Protein AF-A0A522DCX5-F1 (afdb_monomer_lite)

pLDDT: mean 91.57, std 9.06, range [49.59, 98.25]

Foldseek 3Di:
DPQDQWAPWDDDDPFKIKTAGPVDPDQWIKMWGHQPPDPDIDIGTLVDNDPVSSSVSRVVVNVVSVVCVVVVHDPDDDDPVVVVVVVLVVVCVCCVVPVDPPVVSDDD

Sequence (108 aa):
MEKHFLTDIQKLSLGLIIFRRSDVQHNNWYCRIKVPKTSRYKTISLKTPDEREARKMAERHEVAIDIKIENQVPVFDKPFAEVALEYSALQKRKATIGDITMRRWKVV

Radius of gyration: 20.44 Å; chains: 1; bounding box: 41×37×52 Å

Structure (mmCIF, N/CA/C/O backbone):
data_AF-A0A522DCX5-F1
#
_entry.id   AF-A0A522DCX5-F1
#
loop_
_atom_site.group_PDB
_atom_site.id
_atom_site.type_symbol
_atom_site.label_atom_id
_atom_site.label_alt_id
_atom_site.label_comp_id
_atom_site.label_asym_id
_atom_site.label_entity_id
_atom_site.label_seq_id
_atom_site.pdbx_PDB_ins_code
_atom_site.Cartn_x
_atom_site.Cartn_y
_atom_site.Cartn_z
_atom_site.occupancy
_atom_site.B_iso_or_equiv
_atom_site.auth_seq_id
_atom_site.auth_comp_id
_atom_site.auth_asym_id
_atom_site.auth_atom_id
_atom_site.pdbx_PDB_model_num
ATOM 1 N N . MET A 1 1 ? -3.602 -24.400 17.502 1.00 49.59 1 MET A N 1
ATOM 2 C CA . MET A 1 1 ? -3.951 -22.964 17.529 1.00 49.59 1 MET A CA 1
ATOM 3 C C . MET A 1 1 ? -3.808 -22.426 16.122 1.00 49.59 1 MET A C 1
ATOM 5 O O . MET A 1 1 ? -2.704 -22.438 15.593 1.00 49.59 1 MET A O 1
ATOM 9 N N . GLU A 1 2 ? -4.916 -22.033 15.504 1.00 51.56 2 GLU A N 1
ATOM 10 C CA . GLU A 1 2 ? -4.914 -21.325 14.223 1.00 51.56 2 GLU A CA 1
ATOM 11 C C . GLU A 1 2 ? -4.169 -19.993 14.408 1.00 51.56 2 GLU A C 1
ATOM 13 O O . GLU A 1 2 ? -4.550 -19.171 15.239 1.00 51.56 2 GLU A O 1
ATOM 18 N N . LYS A 1 3 ? -3.048 -19.793 13.705 1.00 60.78 3 LYS A N 1
ATOM 19 C CA . LYS A 1 3 ? -2.344 -18.504 13.718 1.00 60.78 3 LYS A CA 1
ATOM 20 C C . LYS A 1 3 ? -3.049 -17.568 12.743 1.00 60.78 3 LYS A C 1
ATOM 22 O O . LYS A 1 3 ? -2.841 -17.659 11.535 1.00 60.78 3 LYS A O 1
ATOM 27 N N . HIS A 1 4 ? -3.883 -16.675 13.262 1.00 77.62 4 HIS A N 1
ATOM 28 C CA . HIS A 1 4 ? -4.472 -15.611 12.456 1.00 77.62 4 HIS A CA 1
ATOM 29 C C . HIS A 1 4 ? -3.395 -14.599 12.051 1.00 77.62 4 HIS A C 1
ATOM 31 O O . HIS A 1 4 ? -2.765 -13.995 12.910 1.00 77.62 4 HIS A O 1
ATOM 37 N N . PHE A 1 5 ? -3.214 -14.399 10.741 1.00 86.06 5 PHE A N 1
ATOM 38 C CA . PHE A 1 5 ? -2.237 -13.457 10.170 1.00 86.06 5 PHE A CA 1
ATOM 39 C C . PHE A 1 5 ? -2.429 -12.012 10.665 1.00 86.06 5 PHE A C 1
ATOM 41 O O . PHE A 1 5 ? -1.453 -11.291 10.873 1.00 86.06 5 PHE A O 1
ATOM 48 N N . LEU A 1 6 ? -3.687 -11.597 10.851 1.00 92.56 6 LEU A N 1
ATOM 49 C CA . LEU A 1 6 ? -4.069 -10.293 11.391 1.00 92.56 6 LEU A CA 1
ATOM 50 C C . LEU A 1 6 ? -4.476 -10.453 12.857 1.00 92.56 6 LEU A C 1
ATOM 52 O O . LEU A 1 6 ? -5.347 -11.265 13.168 1.00 92.56 6 LEU A O 1
ATOM 56 N N . THR A 1 7 ? -3.904 -9.636 13.730 1.00 94.38 7 THR A N 1
ATOM 57 C CA . THR A 1 7 ? -4.245 -9.542 15.154 1.00 94.38 7 THR A CA 1
ATOM 58 C C . THR A 1 7 ? -4.595 -8.100 15.516 1.00 94.38 7 THR A C 1
ATOM 60 O O . THR A 1 7 ? -4.348 -7.182 14.730 1.00 94.38 7 THR A O 1
ATOM 63 N N . ASP A 1 8 ? -5.202 -7.890 16.687 1.00 94.44 8 ASP A N 1
ATOM 64 C CA . ASP A 1 8 ? -5.537 -6.561 17.226 1.00 94.44 8 ASP A CA 1
ATOM 65 C C . ASP A 1 8 ? -6.285 -5.654 16.228 1.00 94.44 8 ASP A C 1
ATOM 67 O O . ASP A 1 8 ? -5.990 -4.470 16.094 1.00 94.44 8 ASP A O 1
ATOM 71 N N . ILE A 1 9 ? -7.227 -6.213 15.463 1.00 96.50 9 ILE A N 1
ATOM 72 C CA . ILE A 1 9 ? -7.905 -5.483 14.385 1.00 96.50 9 ILE A CA 1
ATOM 73 C C . ILE A 1 9 ? -8.818 -4.404 14.975 1.00 96.50 9 ILE A C 1
ATOM 75 O O . ILE A 1 9 ? -9.719 -4.701 15.757 1.00 96.50 9 ILE A O 1
ATOM 79 N N . GLN A 1 10 ? -8.647 -3.165 14.520 1.00 97.25 10 GLN A N 1
ATOM 80 C CA . GLN A 1 10 ? -9.501 -2.037 14.875 1.00 97.25 10 GLN A CA 1
ATOM 81 C C . GLN A 1 10 ? -10.031 -1.353 13.618 1.00 97.25 10 GLN A C 1
ATOM 83 O O . GLN A 1 10 ? -9.283 -1.036 12.690 1.00 97.25 10 GLN A O 1
ATOM 88 N N . LYS A 1 11 ? -11.340 -1.103 13.588 1.00 97.12 11 LYS A N 1
ATOM 89 C CA . LYS A 1 11 ? -11.997 -0.372 12.503 1.00 97.12 11 LYS A CA 1
ATOM 90 C C . LYS A 1 11 ? -12.038 1.115 12.843 1.00 97.12 11 LYS A C 1
ATOM 92 O O . LYS A 1 11 ? -12.600 1.476 13.871 1.00 97.12 11 LYS A O 1
ATOM 97 N N . LEU A 1 12 ? -11.456 1.953 11.983 1.00 95.25 12 LEU A N 1
ATOM 98 C CA . LEU A 1 12 ? -11.438 3.411 12.163 1.00 95.25 12 LEU A CA 1
ATOM 99 C C . LEU A 1 12 ? -12.515 4.096 11.314 1.00 95.25 12 LEU A C 1
ATOM 101 O O . LEU A 1 12 ? -13.196 4.994 11.792 1.00 95.25 12 LEU A O 1
ATOM 105 N N . SER A 1 13 ? -12.722 3.625 10.081 1.00 93.31 13 SER A N 1
ATOM 106 C CA . SER A 1 13 ? -13.754 4.126 9.164 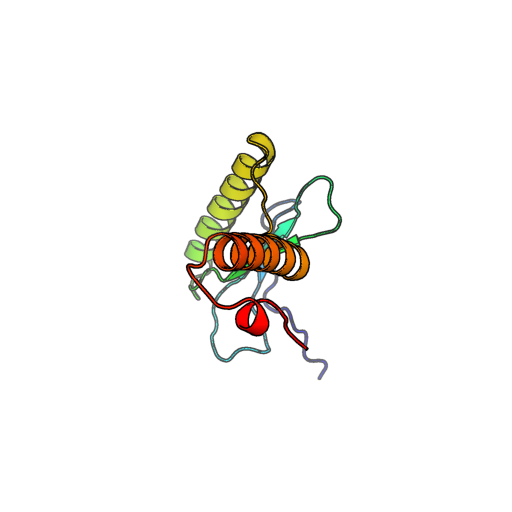1.00 93.31 13 SER A CA 1
ATOM 107 C C . SER A 1 13 ? -14.400 2.964 8.390 1.00 93.31 13 SER A C 1
ATOM 109 O O . SER A 1 13 ? -14.102 1.787 8.619 1.00 93.31 13 SER A O 1
ATOM 111 N N . L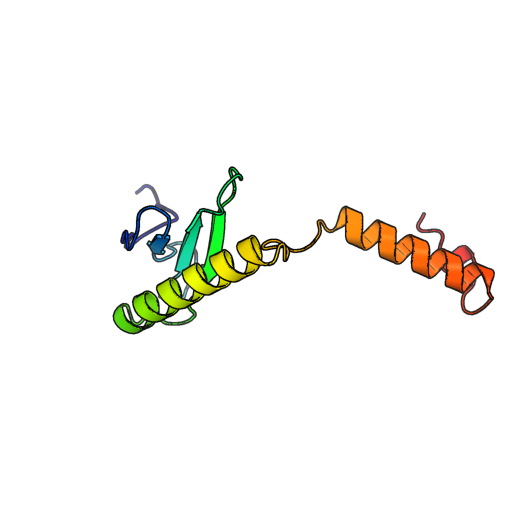EU A 1 14 ? -15.312 3.255 7.456 1.00 89.44 14 LEU A N 1
ATOM 112 C CA . LEU A 1 14 ? -15.882 2.234 6.567 1.00 89.44 14 LEU A CA 1
ATOM 113 C C . LEU A 1 14 ? -14.809 1.571 5.679 1.00 89.44 14 LEU A C 1
ATOM 115 O O . LEU A 1 14 ? -14.929 0.386 5.356 1.00 89.44 14 LEU A O 1
ATOM 119 N N . GLY A 1 15 ? -13.784 2.332 5.287 1.00 92.56 15 GLY A N 1
ATOM 120 C CA . GLY A 1 15 ? -12.717 1.911 4.378 1.00 92.56 15 GLY A CA 1
ATOM 121 C C . GLY A 1 15 ? -11.372 1.645 5.052 1.00 92.56 15 GLY A C 1
ATOM 122 O O . GLY A 1 15 ? -10.516 1.027 4.416 1.00 92.56 15 GLY A O 1
ATOM 123 N N . LEU A 1 16 ? -11.198 2.057 6.310 1.00 97.00 16 LEU A N 1
ATOM 124 C CA . LEU A 1 16 ? -9.927 2.026 7.024 1.00 97.00 16 LEU A CA 1
ATOM 125 C C . LEU A 1 16 ? -9.978 1.135 8.268 1.00 97.00 16 LEU A C 1
ATOM 127 O O . LEU A 1 16 ? -10.802 1.315 9.170 1.00 97.00 16 LEU A O 1
ATOM 131 N N . ILE A 1 17 ? -9.022 0.211 8.338 1.00 97.62 17 ILE A N 1
ATOM 132 C CA . ILE A 1 17 ? -8.707 -0.556 9.546 1.00 97.62 17 ILE A CA 1
ATOM 133 C C . ILE A 1 17 ? -7.230 -0.395 9.902 1.00 97.62 17 ILE A C 1
ATOM 135 O O . ILE A 1 17 ? -6.395 -0.232 9.006 1.00 97.62 17 ILE A O 1
ATOM 139 N N . ILE A 1 18 ? -6.908 -0.520 11.187 1.00 98.12 18 ILE A N 1
ATOM 140 C CA . ILE A 1 18 ? -5.550 -0.784 11.669 1.00 98.12 18 ILE A CA 1
ATOM 141 C C . ILE A 1 18 ? -5.480 -2.171 12.303 1.00 98.12 18 ILE A C 1
ATOM 143 O O . ILE A 1 18 ? -6.484 -2.694 12.780 1.00 98.12 18 ILE A O 1
ATOM 147 N N . PHE A 1 19 ? -4.317 -2.803 12.243 1.00 97.50 19 PHE A N 1
ATOM 148 C CA . PHE A 1 19 ? -4.104 -4.154 12.757 1.00 97.50 19 PHE A CA 1
ATOM 149 C C . PHE A 1 19 ? -2.616 -4.403 13.004 1.00 97.50 19 PHE A C 1
ATOM 151 O O . PHE A 1 19 ? -1.756 -3.667 12.508 1.00 97.50 19 PHE A O 1
ATOM 158 N N . ARG A 1 20 ? -2.311 -5.480 13.720 1.00 96.62 20 ARG A N 1
ATOM 159 C CA . ARG A 1 20 ? -0.963 -6.026 13.863 1.00 96.62 20 ARG A CA 1
ATOM 160 C C . ARG A 1 20 ? -0.827 -7.344 13.113 1.00 96.62 20 ARG A C 1
ATOM 162 O O . ARG A 1 20 ? -1.812 -7.986 12.755 1.00 96.62 20 ARG A O 1
ATOM 169 N N . ARG A 1 21 ? 0.413 -7.717 12.820 1.00 95.00 21 ARG A N 1
ATOM 170 C CA . ARG A 1 21 ? 0.745 -8.936 12.081 1.00 95.00 21 ARG A CA 1
ATOM 171 C C . ARG A 1 21 ? 1.386 -9.952 13.009 1.00 95.00 21 ARG A C 1
ATOM 173 O O . ARG A 1 21 ? 2.354 -9.625 13.687 1.00 95.00 21 ARG A O 1
ATOM 180 N N . SER A 1 22 ? 0.882 -11.183 13.002 1.00 93.31 22 SER A N 1
ATOM 181 C CA . SER A 1 22 ? 1.416 -12.266 13.841 1.00 93.31 22 SER A CA 1
ATOM 182 C C . SER A 1 22 ? 2.669 -12.931 13.262 1.00 93.31 22 SER A C 1
ATOM 184 O O . SER A 1 22 ? 3.296 -13.758 13.920 1.00 93.31 22 SER A O 1
ATOM 186 N N . ASP A 1 23 ? 2.969 -12.675 11.989 1.00 92.31 23 ASP A N 1
ATOM 187 C CA . ASP A 1 23 ? 4.017 -13.345 11.213 1.00 92.31 23 ASP A CA 1
ATOM 188 C C . ASP A 1 23 ? 5.334 -12.552 11.147 1.00 92.31 23 ASP A C 1
ATOM 190 O O . ASP A 1 23 ? 6.274 -12.961 10.470 1.00 92.31 23 ASP A O 1
ATOM 194 N N . VAL A 1 24 ? 5.420 -11.430 11.863 1.00 91.06 24 VAL A N 1
ATOM 195 C CA . VAL A 1 24 ? 6.594 -10.549 11.929 1.00 91.06 24 VAL A CA 1
ATOM 196 C C . VAL A 1 24 ? 7.071 -10.402 13.376 1.00 91.06 24 VAL A C 1
ATOM 198 O O . VAL A 1 24 ? 6.281 -10.496 14.308 1.00 91.06 24 VAL A O 1
ATOM 201 N N . GLN A 1 25 ? 8.371 -10.166 13.579 1.00 92.44 25 GLN A N 1
ATOM 202 C CA . GLN A 1 25 ? 8.974 -10.106 14.923 1.00 92.44 25 GLN A CA 1
ATOM 203 C C . GLN A 1 25 ? 8.688 -8.800 15.683 1.00 92.44 25 GLN A C 1
ATOM 205 O O . GLN A 1 25 ? 8.902 -8.731 16.890 1.00 92.44 25 GLN A O 1
ATOM 210 N N . HIS A 1 26 ? 8.235 -7.751 14.994 1.00 93.44 26 HIS A N 1
ATOM 211 C CA . HIS A 1 26 ? 7.965 -6.447 15.597 1.00 93.44 26 HIS A CA 1
ATOM 212 C C . HIS A 1 26 ? 6.473 -6.249 15.890 1.00 93.44 26 HIS A C 1
ATOM 214 O O . HIS A 1 26 ? 5.614 -6.764 15.177 1.00 93.44 26 HIS A O 1
ATOM 220 N N . ASN A 1 27 ? 6.157 -5.381 16.849 1.00 94.56 27 ASN A N 1
ATOM 221 C CA . ASN A 1 27 ? 4.776 -5.089 17.246 1.00 94.56 27 ASN A CA 1
ATOM 222 C C . ASN A 1 27 ? 4.163 -3.865 16.530 1.00 94.56 27 ASN A C 1
ATOM 224 O O . ASN A 1 27 ? 3.268 -3.205 17.059 1.00 94.56 27 ASN A O 1
ATOM 228 N N . ASN A 1 28 ? 4.685 -3.516 15.351 1.00 97.50 28 ASN A N 1
ATOM 229 C CA . ASN A 1 28 ? 4.251 -2.331 14.616 1.00 97.50 28 ASN A CA 1
ATOM 230 C C . ASN A 1 28 ? 2.835 -2.487 14.061 1.00 97.50 28 ASN A C 1
ATOM 232 O O . ASN A 1 28 ? 2.464 -3.539 13.531 1.00 97.50 28 ASN A O 1
ATOM 236 N N . TRP A 1 29 ? 2.090 -1.390 14.100 1.00 98.25 29 TRP A N 1
ATOM 237 C CA . TRP A 1 29 ? 0.788 -1.281 13.471 1.00 98.25 29 TRP A CA 1
ATOM 238 C C . TRP A 1 29 ? 0.895 -1.186 11.949 1.00 98.25 29 TRP A C 1
ATOM 240 O O . TRP A 1 29 ? 1.840 -0.636 11.374 1.00 98.25 29 TRP A O 1
ATOM 250 N N . TYR A 1 30 ? -0.132 -1.703 11.295 1.00 98.06 30 TYR A N 1
ATOM 251 C CA . TYR A 1 30 ? -0.393 -1.580 9.871 1.00 98.06 30 TYR A CA 1
ATOM 252 C C . TYR A 1 30 ? -1.767 -0.954 9.683 1.00 98.06 30 TYR A C 1
ATOM 254 O O . TYR A 1 30 ? -2.645 -1.142 10.522 1.00 98.06 30 TYR A O 1
ATOM 262 N N . CYS A 1 31 ? -1.979 -0.270 8.563 1.00 97.81 31 CYS A N 1
ATOM 263 C CA . CYS A 1 31 ? -3.316 0.078 8.103 1.00 97.81 31 CYS A CA 1
ATOM 264 C C . CYS A 1 31 ? -3.654 -0.632 6.793 1.00 97.81 31 CYS A C 1
ATOM 266 O O . CYS A 1 31 ? -2.774 -0.934 5.979 1.00 97.81 31 CYS A O 1
ATOM 268 N N . ARG A 1 32 ? -4.945 -0.898 6.587 1.00 96.94 32 ARG A N 1
ATOM 269 C CA . ARG A 1 32 ? -5.498 -1.342 5.305 1.00 96.94 32 ARG A CA 1
ATOM 270 C C . ARG A 1 32 ? -6.602 -0.383 4.896 1.00 96.94 32 ARG A C 1
ATOM 272 O O . ARG A 1 32 ? -7.596 -0.257 5.606 1.00 96.94 32 ARG A O 1
ATOM 279 N N . ILE A 1 33 ? -6.418 0.242 3.739 1.00 97.12 33 ILE A N 1
ATOM 280 C CA . ILE A 1 33 ? -7.319 1.248 3.175 1.00 97.12 33 ILE A CA 1
ATOM 281 C C . ILE A 1 33 ? -7.973 0.663 1.924 1.00 97.12 33 ILE A C 1
ATOM 283 O O . ILE A 1 33 ? -7.289 0.135 1.039 1.00 97.12 33 ILE A O 1
ATOM 287 N N . LYS A 1 34 ? -9.303 0.712 1.861 1.00 95.06 34 LYS A N 1
ATOM 288 C CA . LYS A 1 34 ? -10.075 0.336 0.673 1.00 95.06 34 LYS A CA 1
ATOM 289 C C . LYS A 1 34 ? -9.865 1.390 -0.407 1.00 95.06 34 LYS A C 1
ATOM 291 O O . LYS A 1 34 ? -10.070 2.564 -0.144 1.00 95.06 34 LYS A O 1
ATOM 296 N N . VAL A 1 35 ? -9.504 0.971 -1.618 1.00 93.31 35 VAL A N 1
ATOM 297 C CA . VAL A 1 35 ? -9.375 1.889 -2.755 1.00 93.31 35 VAL A CA 1
ATOM 298 C C . VAL A 1 35 ? -10.705 1.901 -3.526 1.00 93.31 35 VAL A C 1
ATOM 300 O O . VAL A 1 35 ? -11.074 0.863 -4.088 1.00 93.31 35 VAL A O 1
ATOM 303 N N . PRO A 1 36 ? -11.450 3.027 -3.551 1.00 88.50 36 PRO A N 1
ATOM 304 C CA . PRO A 1 36 ? -12.699 3.171 -4.296 1.00 88.50 36 PRO A CA 1
ATOM 305 C C . PRO A 1 36 ? -12.625 2.656 -5.734 1.00 88.50 36 PRO A C 1
ATOM 307 O O . PRO A 1 36 ? -11.590 2.747 -6.388 1.00 88.50 36 PRO A O 1
ATOM 310 N N . LYS A 1 37 ? -13.751 2.132 -6.237 1.00 85.06 37 LYS A N 1
ATOM 311 C CA . LYS A 1 37 ? -13.907 1.617 -7.615 1.00 85.06 37 LYS A CA 1
ATOM 312 C C . LYS A 1 37 ? -12.952 0.474 -7.996 1.00 85.06 37 LYS A C 1
ATOM 314 O O . LYS A 1 37 ? -12.914 0.069 -9.152 1.00 85.06 37 LYS A O 1
ATOM 319 N N . THR A 1 38 ? -12.221 -0.087 -7.034 1.00 85.25 38 THR A N 1
ATOM 320 C CA . THR A 1 38 ? -11.390 -1.276 -7.224 1.00 85.25 38 THR A CA 1
ATOM 321 C C . THR A 1 38 ? -11.749 -2.338 -6.188 1.00 85.25 38 THR A C 1
ATOM 323 O O . THR A 1 38 ? -12.257 -2.033 -5.109 1.00 85.25 38 THR A O 1
ATOM 326 N N . SER A 1 39 ? -11.453 -3.601 -6.488 1.00 86.44 39 SER A N 1
ATOM 327 C CA . SER A 1 39 ? -11.524 -4.698 -5.514 1.00 86.44 39 SER A CA 1
ATOM 328 C C . SER A 1 39 ? -10.293 -4.761 -4.597 1.00 86.44 39 SER A C 1
ATOM 330 O O . SER A 1 39 ? -10.159 -5.685 -3.795 1.00 86.44 39 SER A O 1
ATOM 332 N N . ARG A 1 40 ? -9.363 -3.804 -4.724 1.00 91.19 40 ARG A N 1
ATOM 333 C CA . ARG A 1 40 ? -8.049 -3.844 -4.083 1.00 91.19 40 ARG A CA 1
ATOM 334 C C . ARG A 1 40 ? -8.012 -2.979 -2.830 1.00 91.19 40 ARG A C 1
ATOM 336 O O . ARG A 1 40 ? -8.720 -1.985 -2.682 1.00 91.19 40 ARG A O 1
ATOM 343 N N . TYR A 1 41 ? -7.098 -3.353 -1.947 1.00 94.12 41 TYR A N 1
ATOM 344 C CA . TYR A 1 41 ? -6.755 -2.596 -0.755 1.00 94.12 41 TYR A CA 1
ATOM 345 C C . TYR A 1 41 ? -5.291 -2.174 -0.828 1.00 94.12 41 TYR A C 1
ATOM 347 O O . TYR A 1 41 ? -4.455 -2.903 -1.371 1.00 94.12 41 TYR A O 1
ATOM 355 N N . LYS A 1 42 ? -4.970 -1.017 -0.250 1.00 94.69 42 LYS A N 1
ATOM 356 C CA . LYS A 1 42 ? -3.587 -0.628 0.025 1.00 94.69 42 LYS A CA 1
ATOM 357 C C . LYS A 1 42 ? -3.283 -0.952 1.483 1.00 94.69 42 LYS A C 1
ATOM 359 O O . LYS A 1 42 ? -3.970 -0.468 2.378 1.00 94.69 42 LYS A O 1
ATOM 364 N N . THR A 1 43 ? -2.258 -1.768 1.706 1.00 95.75 43 THR A N 1
ATOM 365 C CA . THR A 1 43 ? -1.739 -2.071 3.044 1.00 95.75 43 THR A CA 1
ATOM 366 C C . THR A 1 43 ? -0.442 -1.305 3.260 1.00 95.75 43 THR A C 1
ATOM 368 O O . THR A 1 43 ? 0.438 -1.343 2.399 1.00 95.75 43 THR A O 1
ATOM 371 N N . ILE A 1 44 ? -0.321 -0.611 4.390 1.00 96.62 44 ILE A N 1
ATOM 372 C CA . ILE A 1 44 ? 0.833 0.235 4.717 1.00 96.62 44 ILE A CA 1
ATOM 373 C C . ILE A 1 44 ? 1.292 -0.092 6.141 1.00 96.62 44 ILE A C 1
ATOM 375 O O . ILE A 1 44 ? 0.475 -0.199 7.051 1.00 96.62 44 ILE A O 1
ATOM 379 N N . SER A 1 45 ? 2.602 -0.272 6.335 1.00 96.44 45 SER A N 1
ATOM 380 C CA . SER A 1 45 ? 3.197 -0.333 7.675 1.00 96.44 45 SER A CA 1
ATOM 381 C C . SER A 1 45 ? 3.265 1.077 8.250 1.00 96.44 45 SER A C 1
ATOM 383 O O . SER A 1 45 ? 3.841 1.964 7.620 1.00 96.44 45 SER A O 1
ATOM 385 N N . LEU A 1 46 ? 2.713 1.271 9.444 1.00 97.69 46 LEU A N 1
ATOM 386 C CA . LEU A 1 46 ? 2.736 2.555 10.146 1.00 97.69 46 LEU A CA 1
ATOM 387 C C . LEU A 1 46 ? 4.036 2.751 10.934 1.00 97.69 46 LEU A C 1
ATOM 389 O O . LEU A 1 46 ? 4.272 3.829 11.457 1.00 97.69 46 LEU A O 1
ATOM 393 N N . LYS A 1 47 ? 4.898 1.723 10.985 1.00 96.88 47 LYS A N 1
ATOM 394 C CA . LYS A 1 47 ? 6.241 1.755 11.592 1.00 96.88 47 LYS A CA 1
ATOM 395 C C . LYS A 1 47 ? 6.282 2.188 13.066 1.00 96.88 47 LYS A C 1
ATOM 397 O O . LYS A 1 47 ? 7.356 2.503 13.564 1.00 96.88 47 LYS A O 1
ATOM 402 N N . THR A 1 48 ? 5.146 2.160 13.756 1.00 97.69 48 THR A N 1
ATOM 403 C CA . THR A 1 48 ? 5.028 2.493 15.178 1.00 97.69 48 THR A CA 1
ATOM 404 C C . THR A 1 48 ? 4.248 1.400 15.912 1.00 97.69 48 THR A C 1
ATOM 406 O O . THR A 1 48 ? 3.280 0.872 15.350 1.00 97.69 48 THR A O 1
ATOM 409 N N . PRO A 1 49 ? 4.650 1.013 17.135 1.00 97.44 49 PRO A N 1
ATOM 410 C CA . PRO A 1 49 ? 3.868 0.135 18.002 1.00 97.44 49 PRO A CA 1
ATOM 411 C C . PRO A 1 49 ? 2.808 0.888 18.831 1.00 97.44 49 PRO A C 1
ATOM 413 O O . PRO A 1 49 ? 1.932 0.239 19.414 1.00 97.44 49 PRO A O 1
ATOM 416 N N . ASP A 1 50 ? 2.863 2.226 18.878 1.00 97.94 50 ASP A N 1
ATOM 417 C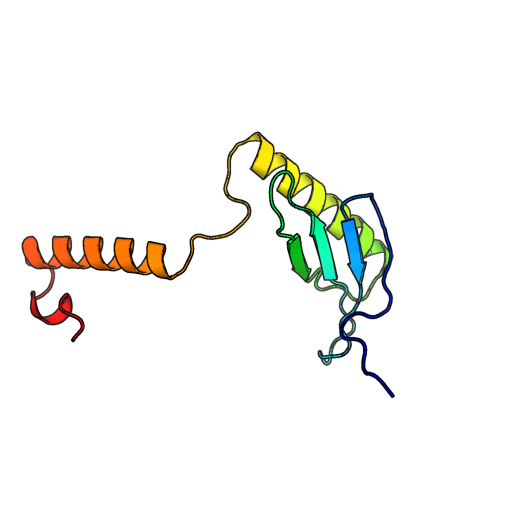 CA . ASP A 1 50 ? 1.912 3.082 19.598 1.00 97.94 50 ASP A CA 1
ATOM 418 C C . ASP A 1 50 ? 0.585 3.174 18.830 1.00 97.94 50 ASP A C 1
ATOM 420 O O . ASP A 1 50 ? 0.545 3.551 17.658 1.00 97.94 50 ASP A O 1
ATOM 424 N N . GLU A 1 51 ? -0.521 2.808 19.483 1.00 97.75 51 GLU A N 1
AT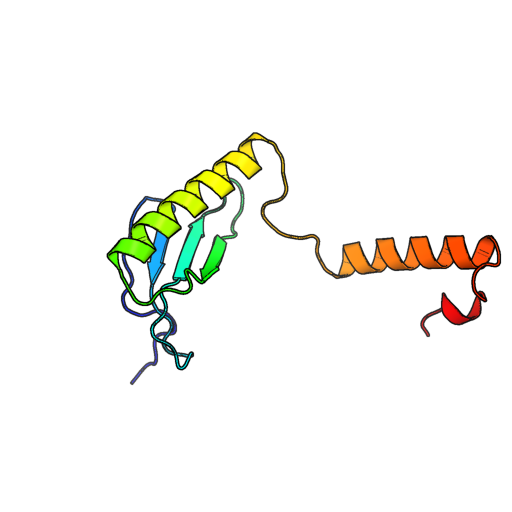OM 425 C CA . GLU A 1 5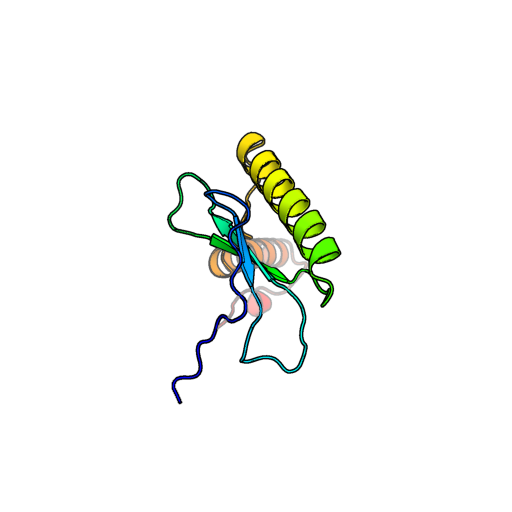1 ? -1.845 2.795 18.851 1.00 97.75 51 GLU A CA 1
ATOM 426 C C . GLU A 1 51 ? -2.345 4.201 18.496 1.00 97.75 51 GLU A C 1
ATOM 428 O O . GLU A 1 51 ? -2.938 4.409 17.435 1.00 97.75 51 GLU A O 1
ATOM 433 N N . ARG A 1 52 ? -2.129 5.184 19.372 1.00 97.56 52 ARG A N 1
ATOM 434 C CA . ARG A 1 52 ? -2.643 6.540 19.174 1.00 97.56 52 ARG A CA 1
ATOM 435 C C . ARG A 1 52 ? -1.921 7.215 18.014 1.00 97.56 52 ARG A C 1
ATOM 437 O O . ARG A 1 52 ? -2.559 7.869 17.186 1.00 97.56 52 ARG A O 1
ATOM 444 N N . GLU A 1 53 ? -0.606 7.037 17.938 1.00 98.06 53 GLU A N 1
ATOM 445 C CA . GLU A 1 53 ? 0.192 7.477 16.798 1.00 98.06 53 GLU A CA 1
ATOM 446 C C . GLU A 1 53 ? -0.239 6.752 15.517 1.00 98.06 53 GLU A C 1
ATOM 448 O O . GLU A 1 53 ? -0.491 7.402 14.499 1.00 98.06 53 GLU A O 1
ATOM 453 N N . ALA A 1 54 ? -0.418 5.429 15.583 1.00 98.12 54 ALA A N 1
ATOM 454 C CA . ALA A 1 54 ? -0.870 4.624 14.454 1.00 98.12 54 ALA A CA 1
ATOM 455 C C . ALA A 1 54 ? -2.214 5.106 13.890 1.00 98.12 54 ALA A C 1
ATOM 457 O O . ALA A 1 54 ? -2.330 5.286 12.678 1.00 98.12 54 ALA A O 1
ATOM 458 N N . ARG A 1 55 ? -3.211 5.382 14.739 1.00 98.06 55 ARG A N 1
ATOM 459 C CA . ARG A 1 55 ? -4.515 5.927 14.314 1.00 98.06 55 ARG A CA 1
ATOM 460 C C . ARG A 1 55 ? -4.354 7.229 13.529 1.00 98.06 55 ARG A C 1
ATOM 462 O O . ARG A 1 55 ? -4.829 7.332 12.401 1.00 98.06 55 ARG A O 1
ATOM 469 N N . LYS A 1 56 ? -3.587 8.179 14.072 1.00 97.81 56 LYS A N 1
ATOM 470 C CA . LYS A 1 56 ? -3.318 9.470 13.420 1.00 97.81 56 LYS A CA 1
ATOM 471 C C . LYS A 1 56 ? -2.595 9.306 12.078 1.00 97.81 56 LYS A C 1
ATOM 473 O O . LYS A 1 56 ? -2.869 10.031 11.124 1.00 97.81 56 LYS A O 1
ATOM 478 N N . MET A 1 57 ? -1.643 8.377 11.988 1.00 97.94 57 MET A N 1
ATOM 479 C CA . MET A 1 57 ? -0.941 8.083 10.734 1.00 97.94 57 MET A CA 1
ATOM 480 C C . MET A 1 57 ? -1.852 7.403 9.710 1.00 97.94 57 MET A C 1
ATOM 482 O O . MET A 1 57 ? -1.780 7.718 8.523 1.00 97.94 57 MET A O 1
ATOM 486 N N . ALA A 1 58 ? -2.716 6.494 10.157 1.00 98.06 58 ALA A N 1
ATOM 487 C CA . ALA A 1 58 ? -3.662 5.787 9.308 1.00 98.06 58 ALA A CA 1
ATOM 488 C C . ALA A 1 58 ? -4.658 6.750 8.643 1.00 98.06 58 ALA A C 1
ATOM 490 O O . ALA A 1 58 ? -4.839 6.676 7.430 1.00 98.06 58 ALA A O 1
ATOM 491 N N . GLU A 1 59 ? -5.209 7.701 9.403 1.00 96.81 59 GLU A N 1
ATOM 492 C CA . GLU A 1 59 ? -6.084 8.766 8.887 1.00 96.81 59 GLU A CA 1
ATOM 493 C C . GLU A 1 59 ? -5.370 9.632 7.836 1.00 96.81 59 GLU A C 1
ATOM 495 O O . GLU A 1 59 ? -5.896 9.876 6.752 1.00 96.81 59 GLU A O 1
ATOM 500 N N . ARG A 1 60 ? -4.117 10.036 8.096 1.00 97.12 60 ARG A N 1
ATOM 501 C CA . ARG A 1 60 ? -3.306 10.782 7.113 1.00 97.12 60 ARG A CA 1
ATOM 502 C C . ARG A 1 60 ? -3.092 9.997 5.819 1.00 97.12 60 ARG A C 1
ATOM 504 O O . ARG A 1 60 ? -3.087 10.586 4.740 1.00 97.12 60 ARG A O 1
ATOM 511 N N . HIS A 1 61 ? -2.886 8.685 5.915 1.00 97.06 61 HIS A N 1
ATOM 512 C CA . HIS A 1 61 ? -2.724 7.831 4.742 1.00 97.06 61 HIS A CA 1
ATOM 513 C C . HIS A 1 61 ? -4.024 7.647 3.957 1.00 97.06 61 HIS A C 1
ATOM 515 O O . HIS A 1 61 ? -3.952 7.591 2.731 1.00 97.06 61 HIS A O 1
ATOM 521 N N . GLU A 1 62 ? -5.176 7.564 4.627 1.00 95.94 62 GLU A N 1
ATOM 522 C CA . GLU A 1 62 ? -6.492 7.521 3.973 1.00 95.94 62 GLU A CA 1
ATOM 523 C C . GLU A 1 62 ? -6.700 8.786 3.132 1.00 95.94 62 GLU A C 1
ATOM 525 O O . GLU A 1 62 ? -6.821 8.686 1.912 1.00 95.94 62 GLU A O 1
ATOM 530 N N . VAL A 1 63 ? -6.532 9.965 3.741 1.00 95.81 63 VAL A N 1
ATOM 531 C CA . VAL A 1 63 ? -6.617 11.259 3.040 1.00 95.81 63 VAL A CA 1
ATOM 532 C C . VAL A 1 63 ? -5.627 11.344 1.872 1.00 95.81 63 VAL A C 1
ATOM 534 O O . VAL A 1 63 ? -5.973 11.794 0.784 1.00 95.81 63 VAL A O 1
ATOM 537 N N . ALA A 1 64 ? -4.386 10.881 2.051 1.00 95.69 64 ALA A N 1
ATOM 538 C CA . ALA A 1 64 ? -3.397 10.891 0.974 1.00 95.69 64 ALA A CA 1
ATOM 539 C C . ALA A 1 64 ? -3.781 9.978 -0.207 1.00 95.69 64 ALA A C 1
ATOM 541 O O . ALA A 1 64 ? -3.406 10.264 -1.346 1.00 95.69 64 ALA A O 1
ATOM 542 N N . ILE A 1 65 ? -4.486 8.870 0.041 1.00 94.44 65 ILE A N 1
ATOM 543 C CA . ILE A 1 65 ? -5.012 8.003 -1.022 1.00 94.44 65 ILE A CA 1
ATOM 544 C C . ILE A 1 65 ? -6.187 8.679 -1.723 1.00 94.44 65 ILE A C 1
ATOM 546 O O . ILE A 1 65 ? -6.219 8.663 -2.953 1.00 94.44 65 ILE A O 1
ATOM 550 N N . ASP A 1 66 ? -7.091 9.309 -0.979 1.00 93.62 66 ASP A N 1
ATOM 551 C CA . ASP A 1 66 ? -8.235 10.020 -1.552 1.00 93.62 66 ASP A CA 1
ATOM 552 C C . ASP A 1 66 ? -7.775 11.157 -2.472 1.00 93.62 66 ASP A C 1
ATOM 554 O O . ASP A 1 66 ? -8.163 11.196 -3.639 1.00 93.62 66 ASP A O 1
ATOM 558 N N . ILE A 1 67 ? -6.815 11.973 -2.021 1.00 95.44 67 ILE A N 1
ATOM 559 C CA . ILE A 1 67 ? -6.197 13.032 -2.837 1.00 95.44 67 ILE A CA 1
ATOM 560 C C . ILE A 1 67 ? -5.592 12.459 -4.125 1.00 95.44 67 ILE A C 1
ATOM 562 O O . ILE A 1 67 ? -5.730 13.051 -5.196 1.00 95.44 67 ILE A O 1
ATOM 566 N N . LYS A 1 68 ? -4.913 11.304 -4.066 1.00 94.88 68 LYS A N 1
ATOM 567 C CA . LYS A 1 68 ? -4.366 10.669 -5.276 1.00 94.88 68 LYS A CA 1
ATOM 568 C C . LYS A 1 68 ? -5.470 10.285 -6.253 1.00 94.88 68 LYS A C 1
ATOM 570 O O . LYS A 1 68 ? -5.325 10.529 -7.445 1.00 94.88 68 LYS A O 1
ATOM 575 N N . ILE A 1 69 ? -6.562 9.709 -5.759 1.00 92.56 69 ILE A N 1
ATOM 576 C CA . ILE A 1 69 ? -7.693 9.290 -6.591 1.00 92.56 69 ILE A CA 1
ATOM 577 C C . ILE A 1 69 ? -8.360 10.500 -7.246 1.00 92.56 69 ILE A C 1
ATOM 579 O O . ILE A 1 69 ? -8.609 10.470 -8.451 1.00 92.56 69 ILE A O 1
ATOM 583 N N . GLU A 1 70 ? -8.610 11.560 -6.478 1.00 94.00 70 GLU A N 1
ATOM 584 C CA . GLU A 1 70 ? -9.197 12.811 -6.971 1.00 94.00 70 GLU A CA 1
ATOM 585 C C . GLU A 1 70 ? -8.353 13.434 -8.085 1.00 94.00 70 GLU A C 1
ATOM 587 O O . GLU A 1 70 ? -8.881 13.825 -9.124 1.00 94.00 70 GLU A O 1
ATOM 592 N N . ASN A 1 71 ? -7.030 13.441 -7.911 1.00 95.94 71 ASN A N 1
ATOM 593 C CA . ASN A 1 71 ? -6.085 13.983 -8.886 1.00 95.94 71 ASN A CA 1
ATOM 594 C C . ASN A 1 71 ? -5.689 12.982 -9.986 1.00 95.94 71 ASN A C 1
ATOM 596 O O . ASN A 1 71 ? -4.743 13.237 -10.729 1.00 95.94 71 ASN A O 1
ATOM 600 N N . GLN A 1 72 ? -6.372 11.834 -10.090 1.00 92.25 72 GLN A N 1
ATOM 601 C CA . GLN A 1 72 ? -6.086 10.776 -11.072 1.00 92.25 72 GLN A CA 1
ATOM 602 C C . GLN A 1 72 ? -4.631 10.263 -11.032 1.00 92.25 72 GLN A C 1
ATOM 604 O O . GLN A 1 72 ? -4.102 9.737 -12.012 1.00 92.25 72 GLN A O 1
ATOM 609 N N . VAL A 1 73 ? -3.983 10.375 -9.873 1.00 93.31 73 VAL A N 1
ATOM 610 C CA . VAL A 1 73 ? -2.647 9.844 -9.613 1.00 93.31 73 VAL A CA 1
ATOM 611 C C . VAL A 1 73 ? -2.763 8.363 -9.232 1.00 93.31 73 VAL A C 1
ATOM 613 O O . VAL A 1 73 ? -3.544 8.011 -8.341 1.00 93.31 73 VAL A O 1
ATOM 616 N N . PRO A 1 74 ? -1.963 7.465 -9.835 1.00 91.44 74 PRO A N 1
ATOM 617 C CA . PRO A 1 74 ? -1.975 6.051 -9.475 1.00 91.44 74 PRO A CA 1
ATOM 618 C C . PRO A 1 74 ? -1.696 5.800 -7.980 1.00 91.44 74 PRO A C 1
ATOM 620 O O . PRO A 1 74 ? -0.697 6.250 -7.413 1.00 91.44 74 PRO A O 1
ATOM 623 N N . VAL A 1 75 ? -2.574 5.031 -7.326 1.00 92.19 75 VAL A N 1
ATOM 624 C CA . VAL A 1 75 ? -2.399 4.573 -5.928 1.00 92.19 75 VAL A CA 1
ATOM 625 C C . VAL A 1 75 ? -1.428 3.387 -5.838 1.00 92.19 75 VAL A C 1
ATOM 627 O O . VAL A 1 75 ? -0.710 3.201 -4.844 1.00 92.19 75 VAL A O 1
ATOM 630 N N . PHE A 1 76 ? -1.427 2.561 -6.881 1.00 91.56 76 PHE A N 1
ATOM 631 C CA . PHE A 1 76 ? -0.535 1.424 -7.039 1.00 91.56 76 PHE A CA 1
ATOM 632 C C . PHE A 1 76 ? 0.536 1.764 -8.061 1.00 91.56 76 PHE A C 1
ATOM 634 O O . PHE A 1 76 ? 0.255 2.416 -9.065 1.00 91.56 76 PHE A O 1
ATOM 641 N N . ASP A 1 77 ? 1.744 1.286 -7.796 1.00 89.56 77 ASP A N 1
ATOM 642 C CA . ASP A 1 77 ? 2.830 1.357 -8.758 1.00 89.56 77 ASP A CA 1
ATOM 643 C C . ASP A 1 77 ? 2.501 0.504 -9.987 1.00 89.56 77 ASP A C 1
ATOM 645 O O . ASP A 1 77 ? 1.687 -0.431 -9.925 1.00 89.56 77 ASP A O 1
ATOM 649 N N . LYS A 1 78 ? 3.147 0.831 -11.109 1.00 90.00 78 LYS A N 1
ATOM 650 C CA . LYS A 1 78 ? 2.999 0.076 -12.352 1.00 90.00 78 LYS A CA 1
ATOM 651 C C . LYS A 1 78 ? 3.375 -1.395 -12.140 1.00 90.00 78 LYS A C 1
ATOM 653 O O . LYS A 1 78 ? 4.336 -1.684 -11.418 1.00 90.00 78 LYS A O 1
ATOM 658 N N . PRO A 1 79 ? 2.665 -2.340 -12.780 1.00 90.38 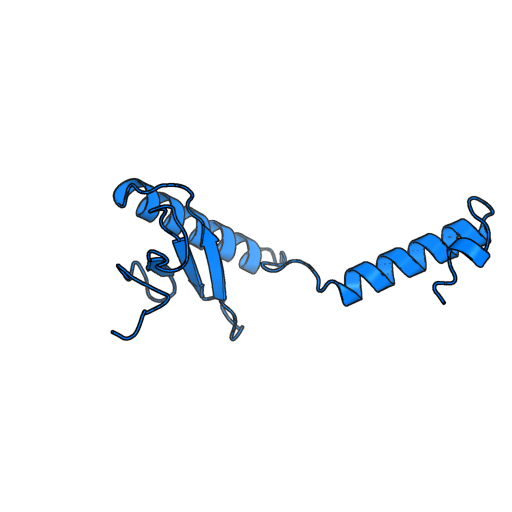79 PRO A N 1
ATOM 659 C CA . PRO A 1 79 ? 3.085 -3.731 -12.800 1.00 90.38 79 PRO A CA 1
ATOM 660 C C . PRO A 1 79 ? 4.510 -3.858 -13.342 1.00 90.38 79 PRO A C 1
ATOM 662 O O . PRO A 1 79 ? 4.878 -3.189 -14.307 1.00 90.38 79 PRO A O 1
ATOM 665 N N . PHE A 1 80 ? 5.294 -4.775 -12.772 1.00 91.12 80 PHE A N 1
ATOM 666 C CA . PHE A 1 80 ? 6.669 -5.011 -13.219 1.00 91.12 80 PHE A CA 1
ATOM 667 C C . PHE A 1 80 ? 6.758 -5.300 -14.724 1.00 91.12 80 PHE A C 1
ATOM 669 O O . PHE A 1 80 ? 7.673 -4.819 -15.379 1.00 91.12 80 PHE A O 1
ATOM 676 N N . ALA A 1 81 ? 5.787 -6.028 -15.286 1.00 91.94 81 ALA A N 1
ATOM 677 C CA . ALA A 1 81 ? 5.735 -6.318 -16.717 1.00 91.94 81 ALA A CA 1
ATOM 678 C C . ALA A 1 81 ? 5.681 -5.043 -17.577 1.00 91.94 81 ALA A C 1
ATOM 680 O O . ALA A 1 81 ? 6.397 -4.942 -18.568 1.00 91.94 81 ALA A O 1
ATOM 681 N N . GLU A 1 82 ? 4.883 -4.050 -17.178 1.00 93.19 82 GLU A N 1
ATOM 682 C CA . GLU A 1 82 ? 4.791 -2.767 -17.880 1.00 93.19 82 GLU A CA 1
ATOM 683 C C . GLU A 1 82 ? 6.118 -2.003 -17.788 1.00 93.19 82 GLU A C 1
ATOM 685 O O . GLU A 1 82 ? 6.665 -1.580 -18.805 1.00 93.19 82 GLU A O 1
ATOM 690 N N . VAL A 1 83 ? 6.699 -1.925 -16.587 1.00 93.44 83 VAL A N 1
ATOM 691 C CA . VAL A 1 83 ? 8.011 -1.291 -16.367 1.00 93.44 83 VAL A CA 1
ATOM 692 C C . VAL A 1 83 ? 9.112 -1.983 -17.180 1.00 93.44 83 VAL A C 1
ATOM 694 O O . VAL A 1 83 ? 9.965 -1.319 -17.769 1.00 93.44 83 VAL A O 1
ATOM 697 N N . ALA A 1 84 ? 9.095 -3.315 -17.258 1.00 90.62 84 ALA A N 1
ATOM 698 C CA . ALA A 1 84 ? 10.058 -4.097 -18.027 1.00 90.62 84 ALA A CA 1
ATOM 699 C C . ALA A 1 84 ? 9.936 -3.837 -19.537 1.00 90.62 84 ALA A C 1
ATOM 701 O O . ALA A 1 84 ? 10.955 -3.728 -20.224 1.00 90.62 84 ALA A O 1
ATOM 702 N N . LEU A 1 85 ? 8.712 -3.688 -20.054 1.00 92.44 85 LEU A N 1
ATOM 703 C CA . LEU A 1 85 ? 8.471 -3.315 -21.450 1.00 92.44 85 LEU A CA 1
ATOM 704 C C . LEU A 1 85 ? 8.996 -1.907 -21.753 1.00 92.44 85 LEU A C 1
ATOM 706 O O . LEU A 1 85 ? 9.719 -1.727 -22.735 1.00 92.44 85 LEU A O 1
ATOM 710 N N . GLU A 1 86 ? 8.701 -0.928 -20.894 1.00 93.31 86 GLU A N 1
ATOM 711 C CA . GLU A 1 86 ? 9.208 0.446 -21.027 1.00 93.31 86 GLU A CA 1
ATOM 712 C C . GLU A 1 86 ? 10.739 0.485 -21.012 1.00 93.31 86 GLU A C 1
ATOM 714 O O . GLU A 1 86 ? 11.371 1.124 -21.863 1.00 93.31 86 GLU A O 1
ATOM 719 N N . TYR A 1 87 ? 11.348 -0.255 -20.085 1.00 92.06 87 TYR A N 1
ATOM 720 C CA . TYR A 1 87 ? 12.794 -0.381 -19.993 1.00 92.06 87 TYR A CA 1
ATOM 721 C C . TYR A 1 87 ? 13.388 -1.038 -21.244 1.00 92.06 87 TYR A C 1
ATOM 723 O O . TYR A 1 87 ? 14.337 -0.510 -21.821 1.00 92.06 87 TYR A O 1
ATOM 731 N N . SER A 1 88 ? 12.816 -2.149 -21.715 1.00 91.25 88 SER A N 1
ATOM 732 C CA . SER A 1 88 ? 13.271 -2.830 -22.934 1.00 91.25 88 SER A CA 1
ATOM 733 C C . SER A 1 88 ? 13.186 -1.916 -24.160 1.00 91.25 88 SER A C 1
ATOM 735 O O . SER A 1 88 ? 14.137 -1.832 -24.941 1.00 91.25 88 SER A O 1
ATOM 737 N N . ALA A 1 89 ? 12.102 -1.147 -24.298 1.00 91.94 89 ALA A N 1
ATOM 738 C CA . ALA A 1 89 ? 11.954 -0.160 -25.365 1.00 91.94 89 ALA A CA 1
ATOM 739 C C . ALA A 1 89 ? 13.016 0.952 -25.281 1.00 91.94 89 ALA A C 1
ATOM 741 O O . ALA A 1 89 ? 13.580 1.359 -26.301 1.00 91.94 89 ALA A O 1
ATOM 742 N N . LEU A 1 90 ? 13.337 1.427 -24.072 1.00 93.12 90 LEU A N 1
ATOM 743 C CA . LEU A 1 90 ? 14.432 2.372 -23.855 1.00 93.12 90 LEU A CA 1
ATOM 744 C C . LEU A 1 90 ? 15.788 1.779 -24.268 1.00 93.12 90 LEU A C 1
ATOM 746 O O . LEU A 1 90 ? 16.541 2.442 -24.981 1.00 93.12 90 LEU A O 1
ATOM 750 N N . GLN A 1 91 ? 16.083 0.538 -23.875 1.00 92.69 91 GLN A N 1
ATOM 751 C CA . GLN A 1 91 ? 17.330 -0.141 -24.243 1.00 92.69 91 GLN A CA 1
ATOM 752 C C . GLN A 1 91 ? 17.444 -0.353 -25.755 1.00 92.69 91 GLN A C 1
ATOM 754 O O . GLN A 1 91 ? 18.506 -0.118 -26.327 1.00 92.69 91 GLN A O 1
ATOM 759 N N . LYS A 1 92 ? 16.344 -0.696 -26.436 1.00 92.31 92 LYS A N 1
ATOM 760 C CA . LYS A 1 92 ? 16.313 -0.799 -27.901 1.00 92.31 92 LYS A CA 1
ATOM 761 C C . LYS A 1 92 ? 16.699 0.516 -28.580 1.00 92.31 92 LYS A C 1
ATOM 763 O O . LYS A 1 92 ? 17.472 0.507 -29.537 1.00 92.31 92 LYS A O 1
ATOM 768 N N . ARG A 1 93 ? 16.192 1.651 -28.083 1.00 93.62 93 ARG A N 1
ATOM 769 C CA . ARG A 1 93 ? 16.533 2.981 -28.619 1.00 93.62 93 ARG A CA 1
ATOM 770 C C . ARG A 1 93 ? 18.018 3.287 -28.453 1.00 93.62 93 ARG A C 1
ATOM 772 O O . ARG A 1 93 ? 18.665 3.641 -29.432 1.00 93.62 93 ARG A O 1
ATOM 779 N N . LYS A 1 94 ? 18.567 3.056 -27.258 1.00 93.31 94 LYS A N 1
ATOM 780 C CA . LYS A 1 94 ? 20.008 3.203 -26.989 1.00 93.31 94 LYS A CA 1
ATOM 781 C C . LYS A 1 94 ? 20.855 2.329 -27.912 1.00 93.31 94 LYS A C 1
ATOM 783 O O . LYS A 1 94 ? 21.844 2.794 -28.464 1.00 93.31 94 LYS A O 1
ATOM 788 N N . ALA A 1 95 ? 20.433 1.085 -28.133 1.00 92.44 95 ALA A N 1
ATOM 789 C CA . ALA A 1 95 ? 21.131 0.174 -29.031 1.00 92.44 95 ALA A CA 1
ATOM 790 C C . ALA A 1 95 ? 21.095 0.635 -30.496 1.00 92.44 95 ALA A C 1
ATOM 792 O O . ALA A 1 95 ? 22.061 0.447 -31.227 1.00 92.44 95 ALA A O 1
ATOM 793 N N . THR A 1 96 ? 19.994 1.265 -30.910 1.00 91.31 96 THR A N 1
ATOM 794 C CA . THR A 1 96 ? 19.820 1.791 -32.273 1.00 91.31 96 THR A CA 1
ATOM 795 C C . THR A 1 96 ? 20.695 3.021 -32.530 1.00 91.31 96 THR A C 1
ATOM 797 O O . THR A 1 96 ? 21.217 3.173 -33.626 1.00 91.31 96 THR A O 1
ATOM 800 N N . ILE A 1 97 ? 20.871 3.883 -31.523 1.00 94.81 97 ILE A N 1
ATOM 801 C CA . ILE A 1 97 ? 21.682 5.113 -31.613 1.00 94.81 97 ILE A CA 1
ATOM 802 C C . ILE A 1 97 ? 23.184 4.819 -31.416 1.00 94.81 97 ILE A C 1
ATOM 804 O O . ILE A 1 97 ? 24.027 5.649 -31.739 1.00 94.81 97 ILE A O 1
ATOM 808 N N . GLY A 1 98 ? 23.530 3.613 -30.954 1.00 90.81 98 GLY A N 1
ATOM 809 C CA . GLY A 1 98 ? 24.912 3.149 -30.810 1.00 90.81 98 GLY A CA 1
ATOM 810 C C . GLY A 1 98 ? 25.495 3.291 -29.402 1.00 90.81 98 GLY A C 1
ATOM 811 O O . GLY A 1 98 ? 26.632 2.883 -29.184 1.00 90.81 98 GLY A O 1
ATOM 812 N N . ASP A 1 99 ? 24.719 3.778 -28.428 1.00 92.38 99 ASP A N 1
ATOM 813 C CA . ASP A 1 99 ? 25.147 3.892 -27.022 1.00 92.38 99 ASP A CA 1
ATOM 814 C C . ASP A 1 99 ? 25.459 2.523 -26.393 1.00 92.38 99 ASP A C 1
ATOM 816 O O . ASP A 1 99 ? 26.275 2.403 -25.478 1.00 92.38 99 ASP A O 1
ATOM 820 N N . ILE A 1 100 ? 24.775 1.474 -26.859 1.00 90.50 100 ILE A N 1
ATOM 821 C CA . ILE A 1 100 ? 25.018 0.083 -26.469 1.00 90.50 100 ILE A CA 1
ATOM 822 C C . ILE A 1 100 ? 24.960 -0.833 -27.692 1.00 90.50 100 ILE A C 1
ATOM 824 O O . ILE A 1 100 ? 24.411 -0.490 -28.733 1.00 90.50 100 ILE A O 1
ATOM 828 N N . THR A 1 101 ? 25.471 -2.054 -27.558 1.00 87.88 101 THR A N 1
ATOM 829 C CA . THR A 1 101 ? 25.361 -3.058 -28.621 1.00 87.88 101 THR A CA 1
ATOM 830 C C . THR A 1 101 ? 23.973 -3.706 -28.650 1.00 87.88 101 THR A C 1
ATOM 832 O O . THR A 1 101 ? 23.379 -3.983 -27.607 1.00 87.88 101 THR A O 1
ATOM 835 N N . MET A 1 102 ? 23.476 -4.054 -29.844 1.00 88.00 102 MET A N 1
ATOM 836 C CA . MET A 1 102 ? 22.184 -4.747 -30.028 1.00 88.00 102 MET A CA 1
ATOM 837 C C . MET A 1 102 ? 22.074 -6.059 -29.237 1.00 88.00 102 MET A C 1
ATOM 839 O O . MET A 1 102 ? 20.991 -6.427 -28.780 1.00 88.00 102 MET A O 1
ATOM 843 N N . ARG A 1 103 ? 23.205 -6.745 -29.021 1.00 85.62 103 ARG A N 1
ATOM 844 C CA . ARG A 1 103 ? 23.285 -7.958 -28.194 1.00 85.62 103 ARG A CA 1
ATOM 845 C C . ARG A 1 103 ? 22.926 -7.702 -26.726 1.00 85.62 103 ARG A C 1
ATOM 847 O O . ARG A 1 103 ? 22.411 -8.605 -26.089 1.00 85.62 103 ARG A O 1
ATOM 854 N N . ARG A 1 104 ? 23.177 -6.500 -26.192 1.00 80.00 104 ARG A N 1
ATOM 855 C CA . ARG A 1 104 ? 22.831 -6.135 -24.805 1.00 80.00 104 ARG A CA 1
ATOM 856 C C . ARG A 1 104 ? 21.347 -5.820 -24.614 1.00 80.00 104 ARG A C 1
ATOM 858 O O . ARG A 1 104 ? 20.866 -5.904 -23.493 1.00 80.00 104 ARG A O 1
ATOM 865 N N . TRP A 1 105 ? 20.628 -5.469 -25.682 1.00 82.19 105 TRP A N 1
ATOM 866 C CA . TRP A 1 105 ? 19.171 -5.319 -25.639 1.00 82.19 105 TRP A CA 1
ATOM 867 C C . TRP A 1 105 ? 18.445 -6.667 -25.770 1.00 82.19 105 TRP A C 1
ATOM 869 O O . TRP A 1 105 ? 17.452 -6.888 -25.078 1.00 82.19 105 TRP A O 1
ATOM 879 N N . LYS A 1 106 ? 18.927 -7.572 -26.635 1.00 73.31 106 LYS A N 1
ATOM 880 C CA . LYS A 1 106 ? 18.364 -8.924 -26.761 1.00 73.31 106 LYS A CA 1
ATOM 881 C C . LYS A 1 106 ? 18.627 -9.726 -25.483 1.00 73.31 106 LYS A C 1
ATOM 883 O O . LYS A 1 106 ? 19.691 -10.316 -25.324 1.00 73.31 106 LYS A O 1
ATOM 888 N N . VAL A 1 107 ? 17.641 -9.753 -24.594 1.00 61.66 107 VAL A N 1
ATOM 889 C CA . VAL A 1 107 ? 17.542 -10.781 -23.557 1.00 61.66 107 VAL A CA 1
ATOM 890 C C . VAL A 1 107 ? 17.148 -12.077 -24.272 1.00 61.66 107 VAL A C 1
ATOM 892 O O . VAL A 1 107 ? 16.188 -12.066 -25.044 1.00 61.66 107 VAL A O 1
ATOM 895 N N . VAL A 1 108 ? 17.959 -13.128 -24.111 1.00 55.53 108 VAL A N 1
ATOM 896 C CA . VAL A 1 108 ? 17.693 -14.480 -24.639 1.00 55.53 108 VAL A CA 1
ATOM 897 C C . VAL A 1 108 ? 16.618 -15.144 -23.795 1.00 55.53 108 VAL A C 1
ATOM 899 O O . VAL A 1 108 ? 16.716 -15.011 -22.554 1.00 55.53 108 VAL A O 1
#

Secondary structure (DSSP, 8-state):
----SEEEEEE-SSSEEEEEETTSSS---EEEEE-TTSS-EEEEE---S-HHHHHHHHHHHHHHHHHHHHTT--SSPPPHHHHHHHHHHHHHHHHHHTSS-HHHH---